Protein AF-A0A1Z8Q4T9-F1 (afdb_monomer)

Structure (mmCIF, N/CA/C/O backbone):
data_AF-A0A1Z8Q4T9-F1
#
_entry.id   AF-A0A1Z8Q4T9-F1
#
loop_
_atom_site.group_PDB
_atom_site.id
_atom_site.type_symbol
_atom_site.label_atom_id
_atom_site.label_alt_id
_atom_site.label_comp_id
_atom_site.label_asym_id
_atom_site.label_entity_id
_atom_site.label_seq_id
_atom_site.pdbx_PDB_ins_code
_atom_site.Cartn_x
_atom_site.Cartn_y
_atom_site.Cartn_z
_atom_site.occupancy
_atom_site.B_iso_or_equiv
_atom_site.auth_seq_id
_atom_site.auth_comp_id
_atom_site.auth_asym_id
_atom_site.auth_atom_id
_atom_site.pdbx_PDB_model_num
ATOM 1 N N . MET A 1 1 ? 23.697 -13.152 -20.446 1.00 64.50 1 MET A N 1
ATOM 2 C CA . MET A 1 1 ? 23.147 -11.834 -20.057 1.00 64.50 1 MET A CA 1
ATOM 3 C C . MET A 1 1 ? 21.851 -12.048 -19.296 1.00 64.50 1 MET A C 1
ATOM 5 O O . MET A 1 1 ? 21.058 -12.875 -19.726 1.00 64.50 1 MET A O 1
ATOM 9 N N . SER A 1 2 ? 21.646 -11.353 -18.176 1.00 73.12 2 SER A N 1
ATOM 10 C CA . SER A 1 2 ? 20.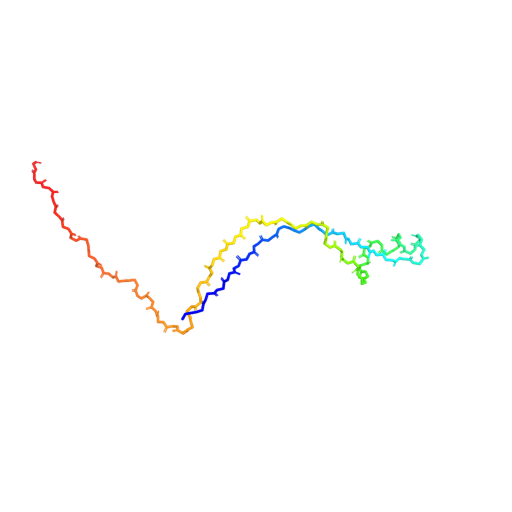371 -11.352 -17.445 1.00 73.12 2 SER A CA 1
ATOM 11 C C . SER A 1 2 ? 19.704 -9.988 -17.589 1.00 73.12 2 SER A C 1
ATOM 13 O O . SER A 1 2 ? 20.347 -8.964 -17.364 1.00 73.12 2 SER A O 1
ATOM 15 N N . CYS A 1 3 ? 18.427 -9.966 -17.964 1.00 75.62 3 CYS A N 1
ATOM 16 C CA . CYS A 1 3 ? 17.624 -8.750 -18.016 1.00 75.62 3 CYS A CA 1
ATOM 17 C C . CYS A 1 3 ? 16.570 -8.765 -16.903 1.00 75.62 3 CYS A C 1
ATOM 19 O O . CYS A 1 3 ? 15.965 -9.796 -16.621 1.00 75.62 3 CYS A O 1
ATOM 21 N N . ASN A 1 4 ? 16.347 -7.610 -16.280 1.00 81.00 4 ASN A N 1
ATOM 22 C CA . ASN A 1 4 ? 15.297 -7.395 -15.293 1.00 81.00 4 ASN A CA 1
ATOM 23 C C . ASN A 1 4 ? 14.260 -6.435 -15.873 1.00 81.00 4 ASN A C 1
ATOM 25 O O . ASN A 1 4 ? 14.591 -5.327 -16.304 1.00 81.00 4 ASN A O 1
ATOM 29 N N . LYS A 1 5 ? 12.989 -6.839 -15.866 1.00 85.25 5 LYS A N 1
ATOM 30 C CA . LYS A 1 5 ? 11.880 -5.953 -16.226 1.00 85.25 5 LYS A CA 1
ATOM 31 C C . LYS A 1 5 ? 11.447 -5.166 -14.994 1.00 85.25 5 LYS A C 1
ATOM 33 O O . LYS A 1 5 ? 10.880 -5.720 -14.058 1.00 85.25 5 LYS A O 1
ATOM 38 N N . LEU A 1 6 ? 11.667 -3.860 -15.022 1.00 87.81 6 LEU A N 1
ATOM 39 C CA . LEU A 1 6 ? 11.160 -2.924 -14.027 1.00 87.81 6 LEU A CA 1
ATOM 40 C C . LEU A 1 6 ? 9.783 -2.436 -14.473 1.00 87.81 6 LEU A C 1
ATOM 42 O O . LEU A 1 6 ? 9.599 -2.048 -15.627 1.00 87.81 6 LEU A O 1
ATOM 46 N N . SER A 1 7 ? 8.807 -2.464 -13.571 1.00 90.00 7 SER A N 1
ATOM 47 C CA . SER A 1 7 ? 7.454 -1.958 -13.820 1.00 90.00 7 SER A CA 1
ATOM 48 C C . SER A 1 7 ? 7.064 -0.999 -12.704 1.00 90.00 7 SER A C 1
ATOM 50 O O . SER A 1 7 ? 7.154 -1.350 -11.531 1.00 90.00 7 SER A O 1
ATOM 52 N N . THR A 1 8 ? 6.639 0.203 -13.072 1.00 90.06 8 THR A N 1
ATOM 53 C CA . THR A 1 8 ? 6.176 1.235 -12.145 1.00 90.06 8 THR A CA 1
ATOM 54 C C . THR A 1 8 ? 4.656 1.265 -12.149 1.00 90.06 8 THR A C 1
ATOM 56 O O . THR A 1 8 ? 4.030 1.319 -13.212 1.00 90.06 8 THR A O 1
ATOM 59 N N . TYR A 1 9 ? 4.076 1.266 -10.954 1.00 91.94 9 TYR A N 1
ATOM 60 C CA . TYR A 1 9 ? 2.640 1.369 -10.748 1.00 91.94 9 TYR A CA 1
ATOM 61 C C . TYR A 1 9 ? 2.338 2.511 -9.789 1.00 91.94 9 TYR A C 1
ATOM 63 O O . TYR A 1 9 ? 3.065 2.715 -8.821 1.00 91.94 9 TYR A O 1
ATOM 71 N N . GLU A 1 10 ? 1.244 3.208 -10.051 1.00 91.31 10 GLU A N 1
ATOM 72 C CA . GLU A 1 10 ? 0.556 4.028 -9.064 1.00 91.31 10 GLU A CA 1
ATOM 73 C C . GLU A 1 10 ? -0.445 3.131 -8.335 1.00 91.31 10 GLU A C 1
ATOM 75 O O . GLU A 1 10 ? -1.166 2.351 -8.969 1.00 91.31 10 GLU A O 1
ATOM 80 N N . VAL A 1 11 ? -0.454 3.191 -7.006 1.00 91.44 11 VAL A N 1
ATOM 81 C CA . VAL A 1 11 ? -1.293 2.330 -6.170 1.00 91.44 11 VAL A CA 1
ATOM 82 C C . VAL A 1 11 ? -2.101 3.208 -5.233 1.00 91.44 11 VAL A C 1
ATOM 84 O O . VAL A 1 11 ? -1.536 4.015 -4.500 1.00 91.44 11 VAL A O 1
ATOM 87 N N . VAL A 1 12 ? -3.418 3.027 -5.249 1.00 90.25 12 VAL A N 1
ATOM 88 C CA . VAL A 1 12 ? -4.316 3.630 -4.266 1.00 90.25 12 VAL A CA 1
ATOM 89 C C . VAL A 1 12 ? -4.591 2.585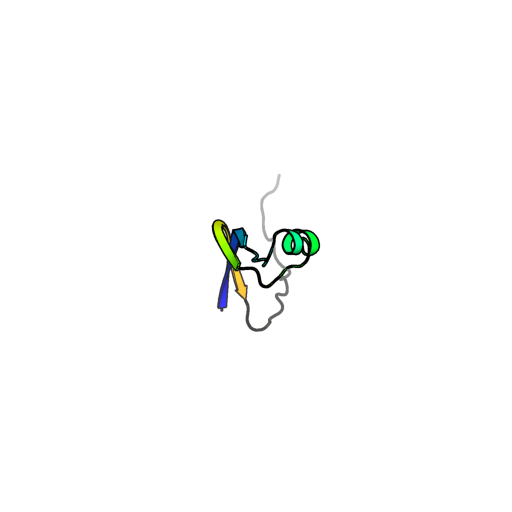 -3.199 1.00 90.25 12 VAL A C 1
ATOM 91 O O . VAL A 1 12 ? -5.050 1.477 -3.501 1.00 90.25 12 VAL A O 1
ATOM 94 N N . VAL A 1 13 ? -4.294 2.944 -1.954 1.00 89.88 13 VAL A N 1
ATOM 95 C CA . VAL A 1 13 ? -4.490 2.089 -0.785 1.00 89.88 13 VAL A CA 1
ATOM 96 C C . VAL A 1 13 ? -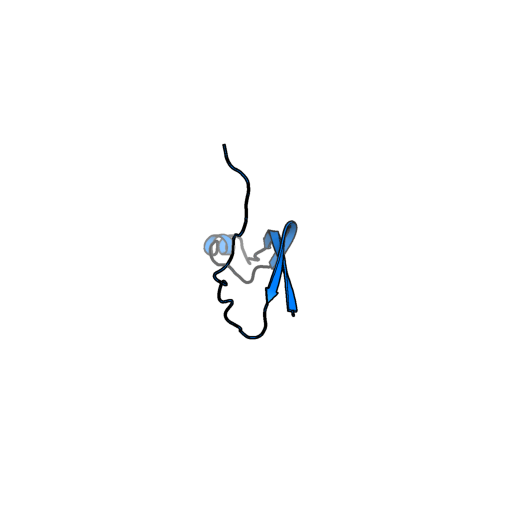5.488 2.723 0.168 1.00 89.88 13 VAL A C 1
ATOM 98 O O . VAL A 1 13 ? -5.490 3.936 0.363 1.00 89.88 13 VAL A O 1
ATOM 101 N N . VAL A 1 14 ? -6.331 1.888 0.762 1.00 86.94 14 VAL A N 1
ATOM 102 C CA . VAL A 1 14 ? -7.146 2.237 1.923 1.00 86.94 14 VAL A CA 1
ATOM 103 C C . VAL A 1 14 ? -6.498 1.587 3.132 1.00 86.94 14 VAL A C 1
ATOM 105 O O . VAL A 1 14 ? -6.179 0.396 3.102 1.00 86.94 14 VAL A O 1
ATOM 108 N N . VAL A 1 15 ? -6.292 2.382 4.174 1.00 83.19 15 VAL A N 1
ATOM 109 C CA . VAL A 1 15 ? -5.727 1.940 5.444 1.00 83.19 15 VAL A CA 1
ATOM 110 C C . VAL A 1 15 ? -6.853 1.922 6.4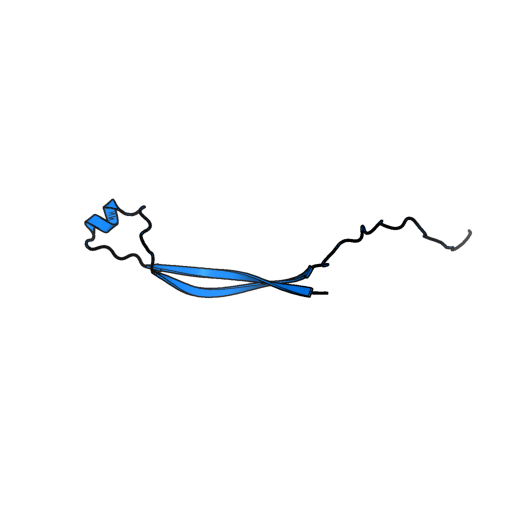66 1.00 83.19 15 VAL A C 1
ATOM 112 O O . VAL A 1 15 ? -7.514 2.936 6.672 1.00 83.19 15 VAL A O 1
ATOM 115 N N . GLU A 1 16 ? -7.110 0.755 7.046 1.00 82.75 16 GLU A N 1
ATOM 116 C CA . GLU A 1 16 ? -8.130 0.568 8.074 1.00 82.75 16 GLU A CA 1
ATOM 117 C C . GLU A 1 16 ? -7.439 0.298 9.41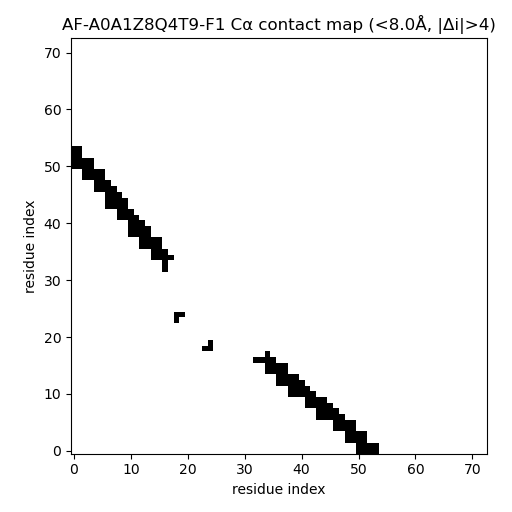1 1.00 82.75 16 GLU A C 1
ATOM 119 O O . GLU A 1 16 ? -6.695 -0.677 9.551 1.00 82.75 16 GLU A O 1
ATOM 124 N N . GLU A 1 17 ? -7.693 1.166 10.386 1.00 82.00 17 GLU A N 1
ATOM 125 C CA . GLU A 1 17 ? -7.198 1.036 11.754 1.00 82.00 17 GLU A CA 1
ATOM 126 C C . GLU A 1 17 ? -8.362 0.742 12.698 1.00 82.00 17 GLU A C 1
ATOM 128 O O . GLU A 1 17 ? -9.468 1.265 12.540 1.00 82.00 17 GLU A O 1
ATOM 133 N N . LYS A 1 18 ? -8.121 -0.141 13.670 1.00 80.56 18 LYS A N 1
ATOM 134 C CA . LYS A 1 18 ? -9.129 -0.555 14.647 1.00 80.56 18 LYS A CA 1
ATOM 135 C C . LYS A 1 18 ? -8.807 0.051 16.000 1.00 80.56 18 LYS A C 1
ATOM 137 O O . LYS A 1 18 ? -7.731 -0.181 16.541 1.00 80.56 18 LYS A O 1
ATOM 142 N N . PHE A 1 19 ? -9.788 0.742 16.562 1.00 83.75 19 PHE A N 1
ATOM 143 C CA . PHE A 1 19 ? -9.727 1.308 17.903 1.00 83.75 19 PHE A CA 1
ATOM 144 C C . PHE A 1 19 ? -10.854 0.725 18.756 1.00 83.75 19 PHE A C 1
ATOM 146 O O . PHE A 1 19 ? -11.924 0.396 18.241 1.00 83.75 19 PHE A O 1
ATOM 153 N N . ASN A 1 20 ? -10.614 0.593 20.061 1.00 85.50 20 ASN A N 1
ATOM 154 C CA . ASN A 1 20 ? -11.602 0.050 20.998 1.00 85.50 20 ASN A CA 1
ATOM 155 C C . ASN A 1 20 ? -12.699 1.069 21.342 1.00 85.50 20 ASN A C 1
ATOM 157 O O . ASN A 1 20 ? -13.795 0.686 21.751 1.00 85.50 20 ASN A O 1
ATOM 161 N N . SER A 1 21 ? -12.419 2.363 21.164 1.00 87.06 21 SER A N 1
ATOM 162 C CA . SER A 1 21 ? -13.364 3.453 21.379 1.00 87.06 21 SER A CA 1
ATOM 163 C C . SER A 1 21 ? -13.051 4.658 20.484 1.00 87.06 21 SER A C 1
ATOM 165 O O . SER A 1 21 ? -11.961 4.777 19.925 1.00 87.06 21 SER A O 1
ATOM 167 N N . VAL A 1 22 ? -14.015 5.576 20.354 1.00 86.12 22 VAL A N 1
ATOM 168 C CA . VAL A 1 22 ? -13.823 6.844 19.624 1.00 86.12 22 VAL A CA 1
ATOM 169 C C . VAL A 1 22 ? -12.773 7.722 20.309 1.00 86.12 22 VAL A C 1
ATOM 171 O O . VAL A 1 22 ? -11.984 8.363 19.625 1.00 86.12 22 VAL A O 1
ATOM 174 N N . GLN A 1 23 ? -12.743 7.729 21.646 1.00 87.69 23 GLN A N 1
ATOM 175 C CA . GLN A 1 23 ? -11.778 8.514 22.414 1.00 87.69 23 GLN A CA 1
ATOM 176 C C . GLN A 1 23 ? -10.349 8.017 22.163 1.00 87.69 23 GLN A C 1
ATOM 178 O O . GLN A 1 23 ? -9.480 8.820 21.839 1.00 87.69 23 GLN A O 1
ATOM 183 N N . ASP A 1 24 ? -10.144 6.694 22.160 1.00 85.25 24 ASP A N 1
ATOM 184 C CA . ASP A 1 24 ? -8.846 6.102 21.818 1.00 85.25 24 ASP A CA 1
ATOM 185 C C . ASP A 1 24 ? -8.398 6.493 20.407 1.00 85.25 24 ASP A C 1
ATOM 187 O O . ASP A 1 24 ? -7.224 6.789 20.206 1.00 85.25 24 ASP A O 1
ATOM 191 N N . ALA A 1 25 ? -9.316 6.528 19.435 1.00 84.38 25 ALA A N 1
ATOM 192 C CA . ALA A 1 25 ? -9.002 6.933 18.064 1.00 84.38 25 ALA A CA 1
ATOM 193 C C . ALA A 1 25 ? -8.575 8.408 17.968 1.00 84.38 25 ALA A C 1
ATOM 195 O O . ALA A 1 25 ? -7.693 8.747 17.184 1.00 84.38 25 ALA A O 1
ATOM 196 N N . VAL A 1 26 ? -9.183 9.295 18.763 1.00 84.94 26 VAL A N 1
ATOM 197 C CA . VAL A 1 26 ? -8.825 10.723 18.799 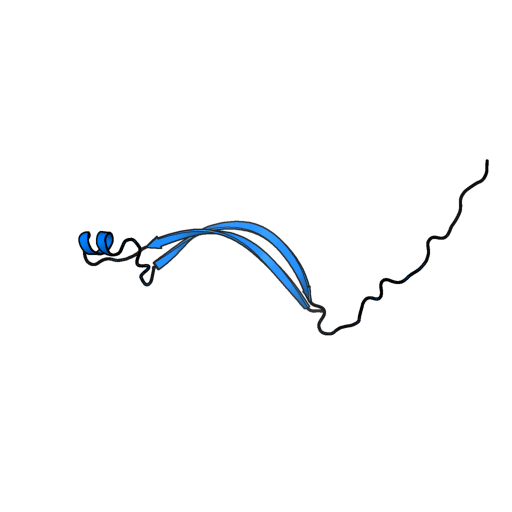1.00 84.94 26 VAL A CA 1
ATOM 198 C C . VAL A 1 26 ? -7.467 10.928 19.467 1.00 84.94 26 VAL A C 1
ATOM 200 O O . VAL A 1 26 ? -6.634 11.669 18.940 1.00 84.94 26 VAL A O 1
ATOM 203 N N . ASP A 1 27 ? -7.232 10.248 20.587 1.00 86.12 27 ASP A N 1
ATOM 204 C CA . ASP A 1 27 ? -5.997 10.367 21.366 1.00 86.12 27 ASP A CA 1
ATOM 205 C C . ASP A 1 27 ? -4.797 9.731 20.644 1.00 86.12 27 ASP A C 1
ATOM 207 O O . ASP A 1 27 ? -3.657 10.153 20.835 1.00 86.12 27 ASP A O 1
ATOM 211 N N . ASN A 1 28 ? -5.056 8.764 19.757 1.00 78.31 28 ASN A N 1
ATOM 212 C CA . ASN A 1 28 ? -4.053 8.031 18.983 1.00 78.31 28 ASN A CA 1
ATOM 213 C C . ASN A 1 28 ? -4.123 8.321 17.476 1.00 78.31 28 ASN A C 1
ATOM 215 O O . ASN A 1 28 ? -3.631 7.525 16.684 1.00 78.31 28 ASN A O 1
ATOM 219 N N . LYS A 1 29 ? -4.688 9.463 17.062 1.00 71.50 29 LYS A N 1
ATOM 220 C CA . LYS A 1 29 ? -4.863 9.827 15.640 1.00 71.50 29 LYS A CA 1
ATOM 221 C C . LYS A 1 29 ? -3.569 9.802 14.806 1.00 71.50 29 LYS A C 1
ATOM 223 O O . LYS A 1 29 ? -3.630 9.684 13.588 1.00 71.50 29 LYS A O 1
ATOM 228 N N . ASP A 1 30 ? -2.423 9.975 15.467 1.00 69.44 30 ASP A N 1
ATOM 229 C CA . ASP A 1 30 ? -1.087 9.995 14.861 1.00 69.44 30 ASP A CA 1
ATOM 230 C C . ASP A 1 30 ? -0.309 8.687 15.120 1.00 69.44 30 ASP A C 1
ATOM 232 O O . ASP A 1 30 ? 0.805 8.510 14.620 1.00 69.44 30 ASP A O 1
ATOM 236 N N . ALA A 1 31 ? -0.865 7.770 15.919 1.00 65.06 31 ALA A N 1
ATOM 237 C CA . ALA A 1 31 ? -0.245 6.492 16.226 1.00 65.06 31 ALA A CA 1
ATOM 238 C C . ALA A 1 31 ? -0.662 5.469 15.170 1.00 65.06 31 ALA A C 1
ATOM 240 O O . ALA A 1 31 ? -1.786 4.978 15.164 1.00 65.06 31 ALA A O 1
ATOM 241 N N . ILE A 1 32 ? 0.275 5.142 14.285 1.00 60.22 32 ILE A N 1
ATOM 242 C CA . ILE A 1 32 ? 0.082 4.104 13.275 1.00 60.22 32 ILE A CA 1
ATOM 243 C C . ILE A 1 32 ? 0.157 2.750 13.993 1.00 60.22 32 ILE A C 1
ATOM 245 O O . ILE A 1 32 ? 1.236 2.337 14.430 1.00 60.22 32 ILE A O 1
ATOM 249 N N . GLY A 1 33 ? -0.991 2.088 14.154 1.00 66.00 33 GLY A N 1
ATOM 250 C CA . GLY A 1 33 ? -1.070 0.707 14.647 1.00 66.00 33 GLY A CA 1
ATOM 251 C C . GLY A 1 33 ? -0.569 -0.293 13.598 1.00 66.00 33 GLY A C 1
ATOM 252 O O . GLY A 1 33 ? 0.058 0.101 12.622 1.00 66.00 33 GLY A O 1
ATOM 253 N N . GLU A 1 34 ? -0.850 -1.595 13.743 1.00 66.62 34 GLU A N 1
ATOM 254 C CA . GLU A 1 34 ? -0.712 -2.538 12.617 1.00 66.62 34 GLU A CA 1
ATOM 255 C C . GLU A 1 34 ? -1.894 -2.333 11.655 1.00 66.62 34 GLU A C 1
ATOM 257 O O . GLU A 1 34 ? -2.996 -2.828 11.925 1.00 66.62 34 GLU A O 1
ATOM 262 N N . PRO A 1 35 ? -1.729 -1.594 10.542 1.00 73.50 35 PRO A N 1
ATOM 263 C CA . PRO A 1 35 ? -2.863 -1.169 9.747 1.00 73.50 35 PRO A CA 1
ATOM 264 C C . PRO A 1 35 ? -3.240 -2.280 8.776 1.00 73.50 35 PRO A C 1
ATOM 266 O O . PRO A 1 35 ? -2.379 -2.891 8.133 1.00 73.50 35 PRO A O 1
ATOM 269 N N . VAL A 1 36 ? -4.536 -2.504 8.576 1.00 79.94 36 VAL A N 1
ATOM 270 C CA . VAL A 1 36 ? -4.979 -3.375 7.486 1.00 79.94 36 VAL A CA 1
ATOM 271 C C . VAL A 1 36 ? -4.958 -2.558 6.200 1.00 79.94 36 VAL A C 1
ATOM 273 O O . VAL A 1 36 ? -5.827 -1.721 5.958 1.00 79.94 36 VAL A O 1
ATOM 276 N N . VAL A 1 37 ? -3.951 -2.802 5.362 1.00 83.81 37 VAL A N 1
ATOM 277 C CA . VAL A 1 37 ? -3.794 -2.125 4.070 1.00 83.81 37 VAL A CA 1
ATOM 278 C C . VAL A 1 37 ? -4.521 -2.908 2.980 1.00 83.81 37 VAL A C 1
ATOM 280 O O . VAL A 1 37 ? -4.188 -4.057 2.687 1.00 83.81 37 VAL A O 1
ATOM 283 N N . LYS A 1 38 ? -5.495 -2.273 2.330 1.00 87.06 38 LYS A N 1
ATOM 284 C CA . LYS A 1 38 ? -6.206 -2.817 1.166 1.00 87.06 38 LYS A CA 1
ATOM 285 C C . LYS A 1 38 ? -5.849 -2.004 -0.073 1.00 87.06 38 LYS A C 1
ATOM 287 O O . LYS A 1 38 ? -6.113 -0.807 -0.141 1.00 87.06 38 LYS A O 1
ATOM 292 N N . VAL A 1 39 ? -5.271 -2.657 -1.080 1.00 86.81 39 VAL A N 1
ATOM 293 C CA . VAL A 1 39 ? -5.053 -2.045 -2.399 1.00 86.81 39 VAL A CA 1
ATOM 294 C C . VAL A 1 39 ? -6.381 -2.037 -3.148 1.00 86.81 39 VAL A C 1
ATOM 296 O O . VAL A 1 39 ? -6.898 -3.098 -3.489 1.00 86.81 39 VAL A O 1
ATOM 299 N N . VAL A 1 40 ? -6.930 -0.852 -3.407 1.00 91.38 40 VAL A N 1
ATOM 300 C CA . VAL A 1 40 ? -8.237 -0.702 -4.073 1.00 91.38 40 VAL A CA 1
ATOM 301 C C . VAL A 1 40 ? -8.106 -0.414 -5.560 1.00 91.38 40 VAL A C 1
ATOM 303 O O . VAL A 1 40 ? -9.004 -0.730 -6.335 1.00 91.38 40 VAL A O 1
ATOM 306 N N . ASN A 1 41 ? -6.984 0.170 -5.978 1.00 88.25 41 ASN A N 1
ATOM 307 C CA . ASN A 1 41 ? -6.714 0.416 -7.383 1.00 88.25 41 ASN A CA 1
ATOM 308 C C . ASN A 1 41 ? -5.212 0.370 -7.658 1.00 88.25 41 ASN A C 1
ATOM 310 O O . ASN A 1 41 ? -4.392 0.767 -6.827 1.00 88.25 41 ASN A O 1
ATOM 314 N N . LYS A 1 42 ? -4.857 -0.101 -8.849 1.00 90.25 42 LYS A N 1
ATOM 315 C CA . LYS A 1 42 ? -3.483 -0.156 -9.331 1.00 90.25 42 LYS A CA 1
ATOM 316 C C . LYS A 1 42 ? -3.459 0.239 -10.796 1.00 90.25 42 LYS A C 1
ATOM 318 O O . LYS A 1 42 ? -4.012 -0.455 -11.646 1.00 90.25 42 LYS A O 1
ATOM 323 N N . ARG A 1 43 ? -2.759 1.327 -11.097 1.00 91.00 43 ARG A N 1
ATOM 324 C CA . ARG A 1 43 ? -2.578 1.831 -12.455 1.00 91.00 43 ARG A CA 1
ATOM 325 C C . ARG A 1 43 ? -1.139 1.615 -12.895 1.00 91.00 43 ARG A C 1
ATOM 327 O O . ARG A 1 43 ? -0.199 2.021 -12.219 1.00 91.00 43 ARG A O 1
ATOM 334 N N . PHE A 1 44 ? -0.954 0.966 -14.039 1.00 90.06 44 PHE A N 1
ATOM 335 C CA . PHE A 1 44 ? 0.363 0.854 -14.658 1.00 90.06 44 PHE A CA 1
ATOM 336 C C . PHE A 1 44 ? 0.784 2.205 -15.238 1.00 90.06 44 PHE A C 1
ATOM 338 O O . PHE A 1 44 ? 0.017 2.823 -15.975 1.00 90.06 44 PHE A O 1
ATOM 345 N N . LEU A 1 45 ? 1.999 2.649 -14.910 1.00 88.81 45 LEU A N 1
ATOM 346 C CA . LEU A 1 45 ? 2.550 3.902 -15.424 1.00 88.81 45 LEU A CA 1
ATOM 347 C C . LEU A 1 45 ? 3.541 3.648 -16.560 1.00 88.81 45 LEU A C 1
ATOM 349 O O . LEU A 1 45 ? 3.382 4.184 -17.652 1.00 88.81 45 LEU A O 1
ATOM 353 N N . LYS A 1 46 ? 4.580 2.845 -16.304 1.00 86.31 46 LYS A N 1
ATOM 354 C CA . LYS A 1 46 ? 5.647 2.567 -17.278 1.00 86.31 46 LYS A CA 1
ATOM 355 C C . LYS A 1 46 ? 6.405 1.288 -16.952 1.00 86.31 46 LYS A C 1
ATOM 357 O O . LYS A 1 46 ? 6.438 0.849 -15.803 1.00 86.31 46 LYS A O 1
ATOM 362 N N . SER A 1 47 ? 7.083 0.724 -17.947 1.00 84.81 47 SER A N 1
ATOM 363 C CA . SER A 1 47 ? 8.031 -0.374 -17.759 1.00 84.81 47 SER A CA 1
ATOM 364 C C . SER A 1 47 ? 9.321 -0.092 -18.516 1.00 84.81 47 SER A C 1
ATOM 366 O O . SER A 1 47 ? 9.287 0.466 -19.607 1.00 84.81 47 SER A O 1
ATOM 368 N N . ASN A 1 48 ? 10.447 -0.466 -17.917 1.00 84.38 48 ASN A N 1
ATOM 369 C CA . ASN A 1 48 ? 11.772 -0.405 -18.523 1.00 84.38 48 ASN A CA 1
ATOM 370 C C . ASN A 1 48 ? 12.452 -1.764 -18.358 1.00 84.38 48 ASN A C 1
ATOM 372 O O . ASN A 1 48 ? 12.230 -2.452 -17.361 1.00 84.38 48 ASN A O 1
ATOM 376 N N . ILE A 1 49 ? 13.298 -2.149 -19.308 1.00 82.69 49 ILE A N 1
ATOM 377 C CA . ILE A 1 49 ? 14.119 -3.358 -19.202 1.00 82.69 49 ILE A CA 1
ATOM 378 C C . ILE A 1 49 ? 15.540 -2.912 -18.872 1.00 82.69 49 ILE A C 1
ATOM 380 O O . ILE A 1 49 ? 16.153 -2.184 -19.649 1.00 82.69 49 ILE A O 1
ATOM 384 N N . LYS A 1 50 ? 16.058 -3.328 -17.714 1.00 77.56 50 LYS A N 1
ATOM 385 C CA . LYS A 1 50 ? 17.453 -3.103 -17.325 1.00 77.56 50 LYS A CA 1
ATOM 386 C C . LYS A 1 50 ? 18.251 -4.364 -17.632 1.00 77.56 50 LYS A C 1
ATOM 388 O O . LYS A 1 50 ? 17.934 -5.438 -17.122 1.00 77.56 50 LYS A O 1
ATOM 393 N N . LEU A 1 51 ? 19.277 -4.238 -18.462 1.00 73.88 51 LEU A N 1
ATOM 394 C CA . LEU A 1 51 ? 20.268 -5.290 -18.665 1.00 73.88 51 LEU A CA 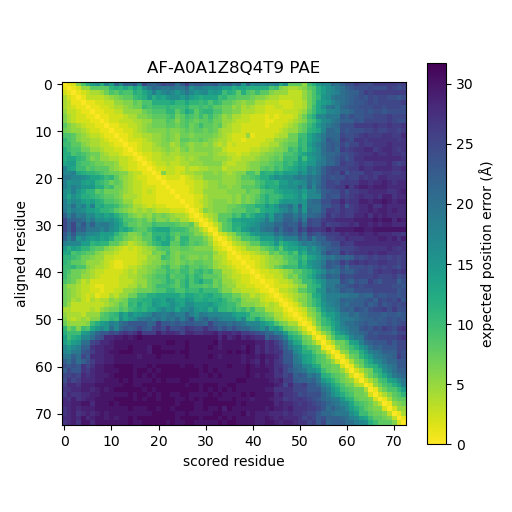1
ATOM 395 C C . LEU A 1 51 ? 21.315 -5.172 -17.559 1.00 73.88 51 LEU A C 1
ATOM 397 O O . LEU A 1 51 ? 21.865 -4.092 -17.352 1.00 73.88 51 LEU A O 1
ATOM 401 N N . GLU A 1 52 ? 21.559 -6.254 -16.826 1.00 69.88 52 GLU A N 1
ATOM 402 C CA . GLU A 1 52 ? 22.685 -6.308 -15.895 1.00 69.88 52 GLU A CA 1
ATOM 403 C C . GLU A 1 52 ? 23.800 -7.138 -16.523 1.00 69.88 52 GLU A C 1
ATOM 405 O O . GLU A 1 52 ? 23.651 -8.345 -16.751 1.00 69.88 52 GLU A O 1
ATOM 410 N N . ASP A 1 53 ? 24.917 -6.472 -16.810 1.00 56.00 53 ASP A N 1
ATOM 411 C CA . ASP A 1 53 ? 26.160 -7.130 -17.185 1.00 56.00 53 ASP A CA 1
ATOM 412 C C . ASP A 1 53 ? 26.808 -7.694 -15.920 1.00 56.00 53 ASP A C 1
ATOM 414 O O . ASP A 1 53 ? 27.338 -6.970 -15.073 1.00 56.00 53 ASP A O 1
ATOM 418 N N . LYS A 1 54 ? 26.717 -9.015 -15.749 1.00 57.62 54 LYS A N 1
ATOM 419 C CA . LYS A 1 54 ? 27.459 -9.709 -14.699 1.00 57.62 54 LYS A CA 1
ATOM 420 C C . LYS A 1 54 ? 28.934 -9.712 -15.105 1.00 57.62 54 LYS A C 1
ATOM 422 O O . LYS A 1 54 ? 29.309 -10.450 -16.004 1.00 57.62 54 LYS A O 1
ATOM 427 N N . HIS A 1 55 ? 29.735 -8.920 -14.394 1.00 47.25 55 HIS A N 1
ATOM 428 C CA . HIS A 1 55 ? 31.192 -8.787 -14.515 1.00 47.25 55 HIS A CA 1
ATOM 429 C C . HIS A 1 55 ? 31.724 -8.039 -15.751 1.00 47.25 55 HIS A C 1
ATOM 431 O O . HIS A 1 55 ? 32.080 -8.613 -16.769 1.00 47.25 55 HIS A O 1
ATOM 437 N N . GLY A 1 56 ? 31.881 -6.728 -15.551 1.00 53.69 56 GLY A N 1
ATOM 438 C CA . GLY A 1 56 ? 33.062 -5.934 -15.888 1.00 53.69 56 GLY A CA 1
ATOM 439 C C . GLY A 1 56 ? 33.858 -6.272 -17.143 1.00 53.69 56 GLY A C 1
ATOM 440 O O . GLY A 1 56 ? 34.770 -7.080 -17.079 1.00 53.69 56 GLY A O 1
ATOM 441 N N . LEU A 1 57 ? 33.705 -5.439 -18.169 1.00 45.62 57 LEU A N 1
ATOM 442 C CA . LEU A 1 57 ? 34.843 -4.839 -18.858 1.00 45.62 57 LEU A CA 1
ATOM 443 C C . LEU A 1 57 ? 34.506 -3.375 -19.153 1.00 45.62 57 LEU A C 1
ATOM 445 O O . LEU A 1 57 ? 33.481 -3.049 -19.744 1.00 45.62 57 LEU A O 1
ATOM 449 N N . ARG A 1 58 ? 35.389 -2.495 -18.676 1.00 53.38 58 ARG A N 1
ATOM 450 C CA .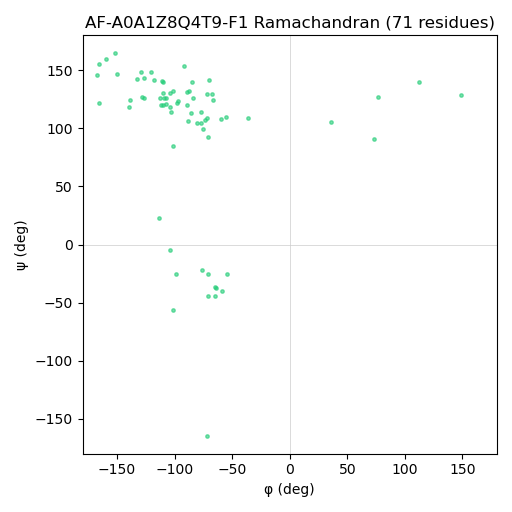 ARG A 1 58 ? 35.502 -1.073 -19.019 1.00 53.38 58 ARG A CA 1
ATOM 451 C C . ARG A 1 58 ? 35.182 -0.887 -20.509 1.00 53.38 58 ARG A C 1
ATOM 453 O O . ARG A 1 58 ? 36.002 -1.252 -21.349 1.00 53.38 58 ARG A O 1
ATOM 460 N N . SER A 1 59 ? 34.038 -0.292 -20.842 1.00 49.50 59 SER A N 1
ATOM 461 C CA . SER A 1 59 ? 33.850 0.250 -22.186 1.00 49.50 59 SER A CA 1
ATOM 462 C C . SER A 1 59 ? 34.750 1.475 -22.283 1.00 49.50 59 SER A C 1
ATOM 464 O O . SER A 1 59 ? 34.398 2.564 -21.841 1.00 49.50 59 SER A O 1
ATOM 466 N N . LYS A 1 60 ? 35.981 1.271 -22.765 1.00 52.91 60 LYS A N 1
ATOM 467 C CA . LYS A 1 60 ? 36.742 2.361 -23.362 1.00 52.91 60 LYS A CA 1
ATOM 468 C C . LYS A 1 60 ? 35.891 2.841 -24.530 1.00 52.91 60 LYS A C 1
ATOM 470 O O . LYS A 1 60 ? 35.783 2.120 -25.517 1.00 52.91 60 LYS A O 1
ATOM 475 N N . GLU A 1 61 ? 35.277 4.013 -24.406 1.00 45.66 61 GLU A N 1
ATOM 476 C CA . GLU A 1 61 ? 34.788 4.723 -25.582 1.00 45.66 61 GLU A CA 1
ATOM 477 C C . GLU A 1 61 ? 35.980 4.894 -26.525 1.00 45.66 61 GLU A C 1
ATOM 479 O O . GLU A 1 61 ? 36.987 5.540 -26.215 1.00 45.66 61 GLU A O 1
ATOM 484 N N . GLY A 1 62 ? 35.906 4.145 -27.623 1.00 41.88 62 GLY A N 1
ATOM 485 C CA . GLY A 1 62 ? 36.902 4.094 -28.667 1.00 41.88 62 GLY A CA 1
ATOM 486 C C . GLY A 1 62 ? 36.962 5.437 -29.373 1.00 41.88 62 GLY A C 1
ATOM 487 O O . GLY A 1 62 ? 35.974 5.943 -29.893 1.00 41.88 62 GLY A O 1
ATOM 488 N N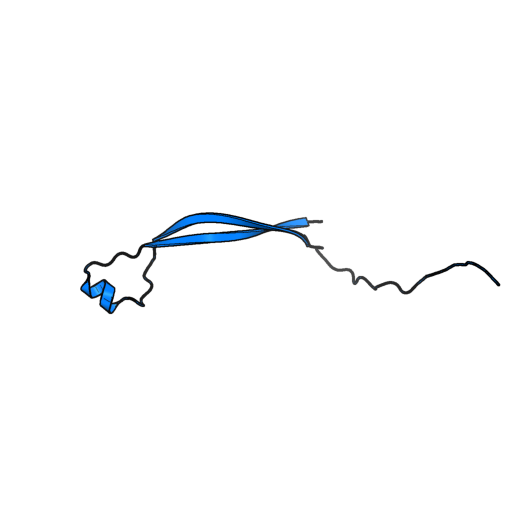 . LYS A 1 63 ? 38.166 5.991 -29.383 1.00 45.94 63 LYS A N 1
ATOM 489 C CA . LYS A 1 63 ? 38.607 7.050 -30.278 1.00 45.94 63 LYS A CA 1
ATOM 490 C C . LYS A 1 63 ? 38.676 6.491 -31.709 1.00 45.94 63 LYS A C 1
ATOM 492 O O . LYS A 1 63 ? 39.340 5.479 -31.920 1.00 45.94 63 LYS A O 1
ATOM 497 N N . GLY A 1 64 ? 38.062 7.195 -32.663 1.00 37.47 64 GLY A N 1
ATOM 498 C CA . GLY A 1 64 ? 38.138 6.950 -34.114 1.00 37.47 64 GLY A CA 1
ATOM 499 C C . GLY A 1 64 ? 36.797 6.480 -34.692 1.00 37.47 64 GLY A C 1
ATOM 500 O O . GLY A 1 64 ? 36.115 5.685 -34.069 1.00 37.47 64 GLY A O 1
ATOM 501 N N . SER A 1 65 ? 36.334 6.900 -35.864 1.00 43.09 65 SER A N 1
ATOM 502 C CA . SER A 1 65 ? 36.975 7.622 -36.958 1.00 43.09 65 SER A CA 1
ATOM 503 C C . SER A 1 65 ? 35.851 8.131 -37.871 1.00 43.09 65 SER A C 1
ATOM 505 O O . SER A 1 65 ? 35.068 7.315 -38.350 1.00 43.09 65 SER A O 1
ATOM 507 N N . SER A 1 66 ? 35.749 9.440 -38.109 1.00 43.22 66 SER A N 1
ATOM 508 C CA . SER A 1 66 ? 34.893 9.979 -39.175 1.00 43.22 66 SER A CA 1
ATOM 509 C C . SER A 1 66 ? 35.783 10.335 -40.365 1.00 43.22 66 SER A C 1
ATOM 511 O O . SER A 1 66 ? 36.247 11.465 -40.478 1.00 43.22 66 SER A O 1
ATOM 513 N N . GLY A 1 67 ? 36.074 9.347 -41.212 1.00 37.34 67 GLY A N 1
ATOM 514 C CA . GLY A 1 67 ? 36.235 9.576 -42.655 1.00 37.34 67 GLY A CA 1
ATOM 515 C C . GLY A 1 67 ? 34.864 9.347 -43.310 1.00 37.34 67 GLY A C 1
ATOM 516 O O . GLY A 1 67 ? 34.050 8.624 -42.747 1.00 37.34 67 GLY A O 1
ATOM 517 N N . GLU A 1 68 ? 34.490 9.919 -44.446 1.00 42.12 68 GLU A N 1
ATOM 518 C CA . GLU A 1 68 ? 35.248 10.616 -45.479 1.00 42.12 68 GLU A CA 1
ATOM 519 C C . GLU A 1 68 ? 34.246 11.351 -46.406 1.00 42.12 68 GLU A C 1
ATOM 521 O O . GLU A 1 68 ? 33.163 10.835 -46.670 1.00 42.12 68 GLU A O 1
ATOM 526 N N . THR A 1 69 ? 34.670 12.516 -46.911 1.00 44.25 69 THR A N 1
ATOM 527 C CA . THR A 1 69 ? 34.549 12.975 -48.315 1.00 44.25 69 THR A CA 1
ATOM 528 C C . THR A 1 69 ? 33.221 13.496 -48.901 1.00 44.25 69 THR A C 1
ATOM 530 O O . THR A 1 69 ? 32.206 12.813 -48.979 1.00 44.25 69 THR A O 1
ATOM 533 N N . GLY A 1 70 ? 33.340 14.706 -49.467 1.00 33.34 70 GLY A N 1
ATOM 534 C CA . GLY A 1 70 ? 32.512 15.311 -50.519 1.00 33.34 70 GLY A CA 1
ATOM 535 C C . GLY A 1 70 ? 32.466 16.833 -50.331 1.00 33.34 70 GLY A C 1
ATOM 536 O O . GLY A 1 70 ? 32.179 17.285 -49.231 1.00 33.34 70 GLY A O 1
ATOM 537 N N . GLU A 1 71 ? 32.730 17.734 -51.270 1.00 45.12 71 GLU A N 1
ATOM 538 C CA . GLU A 1 71 ? 33.295 17.779 -52.621 1.00 45.12 71 GLU A CA 1
ATOM 539 C C . GLU A 1 71 ? 33.572 19.285 -52.861 1.00 45.12 71 GLU A C 1
ATOM 541 O O . GLU A 1 71 ? 32.990 20.146 -52.198 1.00 45.12 71 GLU A O 1
ATOM 546 N N . SER A 1 72 ? 34.516 19.607 -53.739 1.00 39.19 72 SER A N 1
ATOM 547 C CA . SER A 1 72 ? 34.995 20.959 -54.043 1.00 39.19 72 SER A CA 1
ATOM 548 C C . SER A 1 72 ? 33.977 21.831 -54.794 1.00 39.19 72 SER A C 1
ATOM 550 O O . SER A 1 72 ? 33.347 21.347 -55.730 1.00 39.19 72 SER A O 1
ATOM 552 N N . SER A 1 73 ? 33.908 23.129 -54.468 1.00 41.69 73 SER A N 1
ATOM 553 C CA . SER A 1 73 ? 33.692 24.275 -55.385 1.00 41.69 73 SER A CA 1
ATOM 554 C C . SER A 1 73 ? 33.959 25.592 -54.661 1.00 41.69 73 SER A C 1
ATOM 556 O O . SER A 1 73 ? 33.512 25.715 -53.499 1.00 41.69 73 SER A O 1
#

Sequence (73 aa):
MSCNKLSTYEVVVVVEEKFNSVQDAVDNKDAIGEPVVKVVNKRFLKSNIKLEDKHGLRSKEGKGSSGETGESS

Foldseek 3Di:
DDKDKDWDKDWDKDWADDDPDPVRCVVCVVPDDVTDIDTPDIGTDDMDIDDDDDDDDDPPPDDDDDDDDDDDD

Radius of gyration: 28.1 Å; Cα contacts (8 Å, |Δi|>4): 76; chains: 1; bounding box: 52×36×78 Å

Secondary structure (DSSP, 8-state):
-EEEEEEEEEEEEEEE---SSHHHHHHTTT---S-EEEEEEEEEEEEEEEEE-SS------------------

Solvent-accessible surface area (backbone atoms only — not comparable to full-atom values): 5164 Å² total; per-residue (Å²): 134,52,74,46,81,48,73,46,66,50,72,45,70,46,75,49,77,88,62,98,42,73,65,55,42,65,81,37,70,85,61,81,68,91,59,52,74,42,79,78,45,75,45,82,74,51,73,51,76,46,76,49,79,83,75,85,75,86,79,72,82,71,86,81,80,92,79,81,92,89,81,93,132

pLDDT: mean 71.67, std 18.3, range [33.34, 91.94]

Mean predicted aligned error: 15.49 Å